Protein AF-A0A520RWW6-F1 (afdb_monomer_lite)

Radius of gyration: 14.51 Å; chains: 1; bounding box: 35×27×34 Å

Sequence (65 aa):
MKIPKRIQPLIDDGLVDEVLRQLMSGKEATVFMVRCGTQIRCAKVYKDVHKRSFKQAAQYQEGRK

Structure (mmCIF, N/CA/C/O backbone):
data_AF-A0A520RWW6-F1
#
_entry.id   AF-A0A520RWW6-F1
#
loop_
_atom_site.group_PDB
_atom_site.id
_atom_site.type_symbol
_atom_site.label_atom_id
_atom_site.label_alt_id
_atom_site.label_comp_id
_atom_site.label_asym_id
_atom_site.label_entity_id
_atom_site.label_seq_id
_atom_site.pdbx_PDB_ins_code
_atom_site.Cartn_x
_atom_site.Cartn_y
_atom_site.Cartn_z
_atom_site.occupancy
_atom_site.B_iso_or_equiv
_atom_site.auth_seq_id
_atom_site.auth_comp_id
_atom_site.auth_asym_id
_atom_site.auth_atom_id
_atom_site.pdbx_PDB_model_num
ATOM 1 N N . MET A 1 1 ? -9.200 11.756 1.330 1.00 67.56 1 MET A N 1
ATOM 2 C CA . MET A 1 1 ? -8.287 11.906 0.166 1.00 67.56 1 MET A CA 1
ATOM 3 C C . MET A 1 1 ? -8.755 10.975 -0.945 1.00 67.56 1 MET A C 1
ATOM 5 O O . MET A 1 1 ? -9.374 9.970 -0.625 1.00 67.56 1 MET A O 1
ATOM 9 N N . LYS A 1 2 ? -8.490 11.261 -2.227 1.00 83.25 2 LYS A N 1
ATOM 10 C CA . LYS A 1 2 ? -8.849 10.318 -3.299 1.00 83.25 2 LYS A CA 1
ATOM 11 C C . LYS A 1 2 ? -7.972 9.068 -3.188 1.00 83.25 2 LYS A C 1
ATOM 13 O O . LYS A 1 2 ? -6.754 9.168 -3.330 1.00 83.25 2 LYS A O 1
ATOM 18 N N . ILE A 1 3 ? -8.587 7.917 -2.926 1.00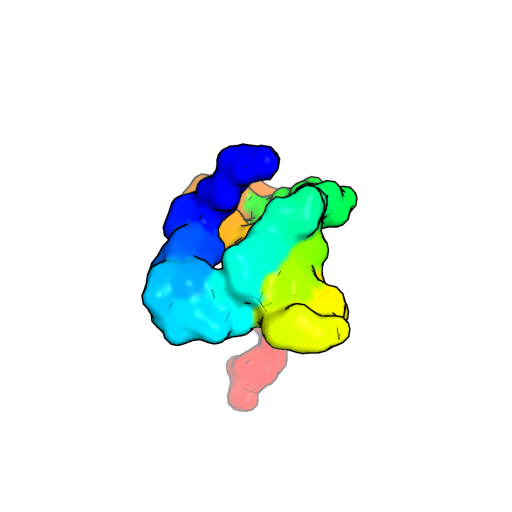 88.31 3 ILE A N 1
ATOM 19 C CA . ILE A 1 3 ? -7.885 6.637 -2.809 1.00 88.31 3 ILE A CA 1
ATOM 20 C C . ILE A 1 3 ? -7.264 6.299 -4.175 1.00 88.31 3 ILE A C 1
ATOM 22 O O . ILE A 1 3 ? -7.943 6.393 -5.206 1.00 88.31 3 ILE A O 1
ATOM 26 N N . PRO A 1 4 ? -5.967 5.946 -4.242 1.00 89.88 4 PRO A N 1
ATOM 27 C CA . PRO A 1 4 ? -5.356 5.506 -5.487 1.00 89.88 4 PRO A CA 1
ATOM 28 C C . PRO A 1 4 ? -6.079 4.269 -6.027 1.00 89.88 4 PRO A C 1
ATOM 30 O O . PRO A 1 4 ? -6.252 3.295 -5.302 1.00 89.88 4 PRO A O 1
ATOM 33 N N . LYS A 1 5 ? -6.418 4.257 -7.323 1.00 93.00 5 LYS A N 1
ATOM 34 C CA . LYS A 1 5 ? -7.141 3.139 -7.969 1.00 93.00 5 LYS A CA 1
ATOM 35 C C . LYS A 1 5 ? -6.515 1.760 -7.721 1.00 93.00 5 LYS A C 1
ATOM 37 O O . LYS A 1 5 ? -7.223 0.771 -7.706 1.00 93.00 5 LYS A O 1
ATOM 42 N N . ARG A 1 6 ? -5.190 1.697 -7.544 1.00 93.06 6 ARG A N 1
ATOM 43 C CA . ARG A 1 6 ? -4.451 0.451 -7.274 1.00 93.06 6 ARG A CA 1
ATOM 44 C C . ARG A 1 6 ? -4.568 -0.044 -5.828 1.00 93.06 6 ARG A C 1
ATOM 46 O O . ARG A 1 6 ? -4.260 -1.199 -5.587 1.00 93.06 6 ARG A O 1
ATOM 53 N N . ILE A 1 7 ? -4.959 0.819 -4.889 1.00 95.62 7 ILE A N 1
ATOM 54 C CA . ILE A 1 7 ? -5.204 0.447 -3.489 1.00 95.62 7 ILE A CA 1
ATOM 55 C C . ILE A 1 7 ? -6.670 0.048 -3.287 1.00 95.62 7 ILE A C 1
ATOM 57 O O . ILE A 1 7 ? -6.928 -0.786 -2.435 1.00 95.62 7 ILE A O 1
ATOM 61 N N . GLN A 1 8 ? -7.604 0.580 -4.086 1.00 95.81 8 GLN A N 1
ATOM 62 C CA . GLN A 1 8 ? -9.040 0.312 -3.928 1.00 95.81 8 GLN A CA 1
ATOM 63 C C . GLN A 1 8 ? -9.390 -1.185 -3.798 1.00 95.81 8 GLN A C 1
ATOM 65 O O . GLN A 1 8 ? -10.042 -1.512 -2.816 1.00 95.81 8 GLN A O 1
ATOM 70 N N . PRO A 1 9 ? -8.887 -2.106 -4.648 1.00 97.00 9 PRO A N 1
ATOM 71 C CA . PRO A 1 9 ? -9.202 -3.529 -4.494 1.00 97.00 9 PRO A CA 1
ATOM 72 C C . PRO A 1 9 ? -8.731 -4.112 -3.156 1.00 97.00 9 PRO A C 1
ATOM 74 O O . PRO A 1 9 ? -9.400 -4.950 -2.579 1.00 97.00 9 PRO A O 1
ATOM 77 N N . LEU A 1 10 ? -7.609 -3.622 -2.614 1.00 96.69 10 LEU A N 1
ATOM 78 C CA . LEU A 1 10 ? -7.106 -4.065 -1.308 1.00 96.69 10 LEU A CA 1
ATOM 79 C C . LEU A 1 10 ? -7.988 -3.581 -0.153 1.00 96.69 10 LEU A C 1
ATOM 81 O O . LEU A 1 10 ? -7.959 -4.180 0.918 1.00 96.69 10 LEU A O 1
ATOM 85 N N . ILE A 1 11 ? -8.720 -2.484 -0.357 1.00 96.12 11 ILE A N 1
ATOM 86 C CA . ILE A 1 11 ? -9.716 -2.001 0.599 1.00 96.12 11 ILE A CA 1
ATOM 87 C C . ILE A 1 11 ? -10.989 -2.823 0.485 1.00 96.12 11 ILE A C 1
ATOM 89 O O . ILE A 1 11 ? -11.517 -3.263 1.501 1.00 96.12 11 ILE A O 1
ATOM 93 N N . ASP A 1 12 ? -11.435 -3.079 -0.743 1.00 97.31 12 ASP A N 1
ATOM 94 C CA . ASP A 1 12 ? -12.618 -3.894 -1.009 1.00 97.31 12 ASP A CA 1
ATOM 95 C C . ASP A 1 12 ? -12.442 -5.329 -0.456 1.00 97.31 12 ASP A C 1
ATOM 97 O O . ASP A 1 12 ? -13.382 -5.891 0.102 1.00 97.31 12 ASP A O 1
ATOM 101 N N . ASP A 1 13 ? -11.219 -5.872 -0.509 1.00 97.06 13 ASP A N 1
ATOM 102 C CA . ASP A 1 13 ? -10.841 -7.180 0.053 1.00 97.06 13 ASP A CA 1
ATOM 103 C C . ASP A 1 13 ? -10.561 -7.154 1.576 1.00 97.06 13 ASP A C 1
ATOM 105 O O . ASP A 1 13 ? -10.250 -8.188 2.171 1.00 97.06 13 ASP A O 1
ATOM 109 N N . GLY A 1 14 ? -10.615 -5.985 2.229 1.00 96.25 14 GLY A N 1
ATOM 110 C CA . GLY A 1 14 ? -10.370 -5.834 3.672 1.00 96.25 14 GLY A CA 1
ATOM 111 C C . GLY A 1 14 ? -8.906 -5.984 4.116 1.00 96.25 14 GLY A C 1
ATOM 112 O O . GLY A 1 14 ? -8.627 -6.122 5.306 1.00 96.25 14 GLY A O 1
ATOM 113 N N . LEU A 1 15 ? -7.944 -5.957 3.187 1.00 96.62 15 LEU A N 1
ATOM 114 C CA . LEU A 1 15 ? -6.505 -6.011 3.493 1.00 96.62 15 LEU A CA 1
ATOM 115 C C . LEU A 1 15 ? -5.956 -4.658 3.978 1.00 96.62 15 LEU A C 1
ATOM 117 O O . LEU A 1 15 ? -4.944 -4.598 4.684 1.00 96.62 15 LEU A O 1
ATOM 121 N N . VAL A 1 16 ? -6.596 -3.567 3.561 1.00 97.56 16 VAL A N 1
ATOM 122 C CA . VAL A 1 16 ? -6.291 -2.184 3.938 1.00 97.56 16 VAL A CA 1
ATOM 123 C C . VAL A 1 16 ? -7.597 -1.511 4.341 1.00 97.56 16 VAL A C 1
ATOM 125 O O . VAL A 1 16 ? -8.549 -1.554 3.581 1.00 97.56 16 VAL A O 1
ATOM 128 N N . ASP A 1 17 ? -7.656 -0.831 5.480 1.00 97.38 17 ASP A N 1
ATOM 129 C CA . ASP A 1 17 ? -8.896 -0.158 5.893 1.00 97.38 17 ASP A CA 1
ATOM 130 C C . ASP A 1 17 ? -9.034 1.210 5.218 1.00 97.38 17 ASP A C 1
ATOM 132 O O . ASP A 1 17 ? -10.089 1.584 4.713 1.00 97.38 17 ASP A O 1
ATOM 136 N N . GLU A 1 18 ? -7.949 1.990 5.209 1.00 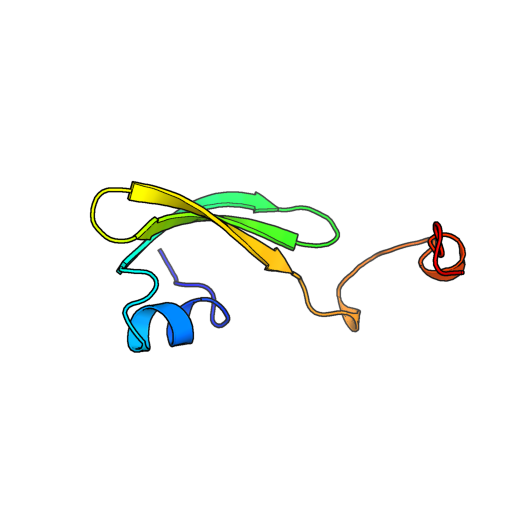96.31 18 GLU A N 1
ATOM 137 C CA . GLU A 1 18 ? -7.957 3.347 4.668 1.00 96.31 18 GLU A CA 1
ATOM 138 C C . GLU A 1 18 ? -6.565 3.844 4.258 1.00 96.31 18 GLU A C 1
ATOM 140 O O . GLU A 1 18 ? -5.521 3.399 4.751 1.00 96.31 18 GLU A O 1
ATOM 145 N N . VAL A 1 19 ? -6.556 4.843 3.370 1.00 96.94 19 VAL A N 1
ATOM 146 C CA . VAL A 1 19 ? -5.362 5.616 3.011 1.00 96.94 19 VAL A CA 1
ATOM 147 C C . VAL A 1 19 ? -5.352 6.921 3.799 1.00 96.94 19 VAL A C 1
ATOM 149 O O . VAL A 1 19 ? -6.134 7.828 3.517 1.00 96.94 19 VAL A O 1
ATOM 152 N N . LEU A 1 20 ? -4.406 7.043 4.729 1.00 96.69 20 LEU A N 1
ATOM 153 C CA . LEU A 1 20 ? -4.284 8.199 5.616 1.00 96.69 20 LEU A CA 1
ATOM 154 C C . LEU A 1 20 ? -3.706 9.408 4.875 1.00 96.69 20 LEU A C 1
ATOM 156 O O . LEU A 1 20 ? -4.312 10.478 4.825 1.00 96.69 20 LEU A O 1
ATOM 160 N N . ARG A 1 21 ? -2.515 9.249 4.279 1.00 95.44 21 ARG A N 1
ATOM 161 C CA . ARG A 1 21 ? -1.865 10.314 3.498 1.00 95.44 21 ARG A CA 1
ATOM 162 C C . ARG A 1 21 ? -0.834 9.794 2.502 1.00 95.44 21 ARG A C 1
ATOM 164 O O . ARG A 1 21 ? -0.265 8.723 2.689 1.00 95.44 21 ARG A O 1
ATOM 171 N N . GLN A 1 22 ? -0.539 10.586 1.475 1.00 96.12 22 GLN A N 1
ATOM 172 C CA . GLN A 1 22 ? 0.644 10.378 0.642 1.00 96.12 22 GLN A CA 1
ATOM 173 C C . GLN A 1 22 ? 1.874 10.868 1.414 1.00 96.12 22 GLN A C 1
ATOM 175 O O . GLN A 1 22 ? 1.845 11.964 1.966 1.00 96.12 22 GLN A O 1
ATOM 180 N N . LEU A 1 23 ? 2.940 10.069 1.447 1.00 95.62 23 LEU A N 1
ATOM 181 C CA . LEU A 1 23 ? 4.207 10.455 2.074 1.00 95.62 23 LEU A CA 1
ATOM 182 C C . LEU A 1 23 ? 5.148 11.098 1.055 1.00 95.62 23 LEU A C 1
ATOM 184 O O . LEU A 1 23 ? 5.596 12.222 1.241 1.00 95.62 23 LEU A O 1
ATOM 188 N N . MET A 1 24 ? 5.434 10.390 -0.040 1.00 94.38 24 MET A N 1
ATOM 189 C CA . MET A 1 24 ? 6.369 10.842 -1.072 1.00 94.38 24 MET A CA 1
ATOM 190 C C . MET A 1 24 ? 6.034 10.237 -2.437 1.00 94.38 24 MET A C 1
ATOM 192 O O . MET A 1 24 ? 5.458 9.151 -2.527 1.00 94.38 24 MET A O 1
ATOM 196 N N . SER A 1 25 ? 6.417 10.929 -3.511 1.00 92.50 25 SER A N 1
ATOM 197 C CA . SER A 1 25 ? 6.260 10.461 -4.891 1.00 92.50 25 SER A CA 1
ATOM 198 C C . SER A 1 25 ? 7.606 10.522 -5.601 1.00 92.50 25 SER A C 1
ATOM 200 O O . SER A 1 25 ? 8.203 11.587 -5.710 1.00 92.50 25 SER A O 1
ATOM 202 N N . GLY A 1 26 ? 8.088 9.374 -6.068 1.00 88.56 26 GLY A N 1
ATOM 203 C CA . GLY A 1 26 ? 9.347 9.246 -6.794 1.00 88.56 26 GLY A CA 1
ATOM 204 C C . GLY A 1 26 ? 9.144 8.937 -8.277 1.00 88.56 26 GLY A C 1
ATOM 205 O O . GLY A 1 26 ? 8.021 8.924 -8.793 1.00 88.56 26 GLY A O 1
ATOM 206 N N . LYS A 1 27 ? 10.247 8.645 -8.974 1.00 84.06 27 LYS A N 1
ATOM 207 C CA . LYS A 1 27 ? 10.233 8.243 -10.393 1.00 84.06 27 LYS A CA 1
ATOM 208 C C . LYS A 1 27 ? 9.520 6.904 -10.617 1.00 84.06 27 LYS A C 1
ATOM 210 O O . LYS A 1 27 ? 8.825 6.744 -11.614 1.00 84.06 27 LYS A O 1
ATOM 215 N N . GLU A 1 28 ? 9.657 5.967 -9.680 1.00 88.19 28 GLU A N 1
ATOM 216 C CA . GLU A 1 28 ? 9.126 4.602 -9.822 1.00 88.19 28 GLU A CA 1
ATOM 217 C C . GLU A 1 28 ? 7.777 4.386 -9.168 1.00 88.19 28 GLU A C 1
ATOM 219 O O . GLU A 1 28 ? 6.971 3.599 -9.656 1.00 88.19 28 GLU A O 1
ATOM 224 N N . ALA A 1 29 ? 7.564 5.015 -8.019 1.00 93.12 29 ALA A N 1
ATOM 225 C CA . ALA A 1 29 ? 6.482 4.669 -7.121 1.00 93.12 29 ALA A CA 1
ATOM 226 C C . ALA A 1 29 ? 6.072 5.870 -6.279 1.00 93.12 29 ALA A C 1
ATOM 228 O O . ALA A 1 29 ? 6.835 6.820 -6.087 1.00 93.12 29 ALA A O 1
ATOM 229 N N . THR A 1 30 ? 4.862 5.792 -5.751 1.00 94.88 30 THR A N 1
ATOM 230 C CA . THR A 1 30 ? 4.339 6.706 -4.744 1.00 94.88 30 THR A CA 1
ATOM 231 C C . THR A 1 30 ? 4.081 5.910 -3.474 1.00 94.88 30 THR A C 1
ATOM 233 O O . THR A 1 30 ? 3.519 4.817 -3.529 1.00 94.88 30 THR A O 1
ATOM 236 N N . VAL A 1 31 ? 4.534 6.438 -2.339 1.00 96.81 31 VAL A N 1
ATOM 237 C CA . VAL A 1 31 ? 4.376 5.800 -1.032 1.00 96.81 31 VAL A CA 1
ATOM 238 C C . VAL A 1 31 ? 3.241 6.479 -0.281 1.00 96.81 31 VAL A C 1
ATOM 240 O O . VAL A 1 31 ? 3.220 7.705 -0.139 1.00 96.81 31 VAL A O 1
ATOM 243 N N . PHE A 1 32 ? 2.316 5.669 0.217 1.00 97.25 32 PHE A N 1
ATOM 244 C CA . PHE A 1 32 ? 1.189 6.092 1.037 1.00 97.25 32 PHE A CA 1
ATOM 245 C C . PHE A 1 32 ? 1.301 5.495 2.432 1.00 97.25 32 PHE A C 1
ATOM 247 O O . PHE A 1 32 ? 1.788 4.381 2.600 1.00 97.25 32 PHE A O 1
ATOM 254 N N . MET A 1 33 ? 0.818 6.231 3.420 1.00 97.62 33 MET A N 1
ATOM 255 C CA . MET A 1 33 ? 0.580 5.730 4.764 1.00 97.62 33 MET A CA 1
ATOM 256 C C . MET A 1 33 ? -0.848 5.186 4.818 1.00 97.62 33 MET A C 1
ATOM 258 O O . MET A 1 33 ? -1.786 5.906 4.462 1.00 97.62 33 MET A O 1
ATOM 262 N N . VAL A 1 34 ? -1.004 3.931 5.225 1.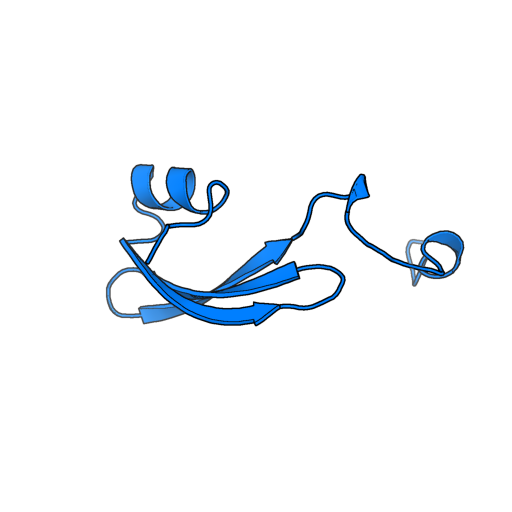00 97.81 34 VAL A N 1
ATOM 263 C CA . VAL A 1 34 ? -2.281 3.206 5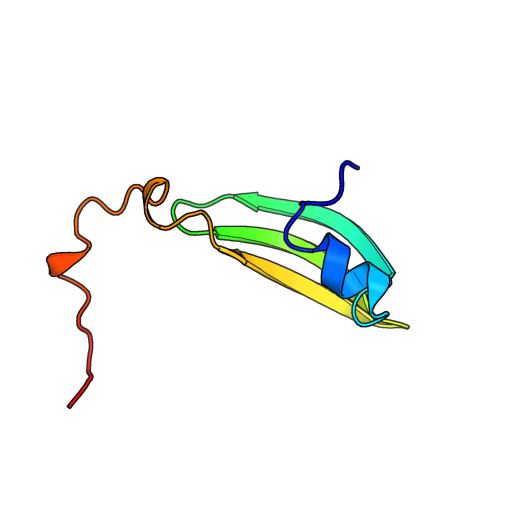.240 1.00 97.81 34 VAL A CA 1
ATOM 264 C C . VAL A 1 34 ? -2.531 2.567 6.602 1.00 97.81 34 VAL A C 1
ATOM 266 O O . VAL A 1 34 ? -1.580 2.317 7.348 1.00 97.81 34 VAL A O 1
ATOM 269 N N . ARG A 1 35 ? -3.799 2.301 6.917 1.00 97.94 35 ARG A N 1
ATOM 270 C CA . ARG A 1 35 ? -4.210 1.537 8.100 1.00 97.94 35 ARG A CA 1
ATOM 271 C C . ARG A 1 35 ? -4.556 0.100 7.706 1.00 97.94 35 ARG A C 1
ATOM 273 O O . ARG A 1 35 ? -5.205 -0.104 6.685 1.00 97.94 35 ARG A O 1
ATOM 280 N N . CYS A 1 36 ? -4.089 -0.857 8.501 1.00 97.44 36 CYS A N 1
ATOM 281 C CA . CYS A 1 36 ? -4.427 -2.277 8.411 1.00 97.44 36 CYS A CA 1
ATOM 282 C C . CYS A 1 36 ? -4.721 -2.788 9.832 1.00 97.44 36 CYS A C 1
ATOM 284 O O . CYS A 1 36 ? -3.795 -3.063 10.606 1.00 97.44 36 CYS A O 1
ATOM 286 N N . GLY A 1 37 ? -5.996 -2.860 10.200 1.00 96.31 37 GLY A N 1
ATOM 287 C CA . GLY A 1 37 ? -6.463 -3.050 11.564 1.00 96.31 37 GLY A CA 1
ATOM 288 C C . GLY A 1 37 ? -5.884 -1.996 12.513 1.00 96.31 37 GLY A C 1
ATOM 289 O O . GLY A 1 37 ? -6.060 -0.786 12.359 1.00 96.31 37 GLY A O 1
ATOM 290 N N . THR A 1 38 ? -5.141 -2.459 13.515 1.00 96.94 38 THR A N 1
ATOM 291 C CA . THR A 1 38 ? -4.507 -1.597 14.524 1.00 96.94 38 THR A CA 1
ATOM 292 C C . THR A 1 38 ? -3.162 -1.023 14.082 1.00 96.94 38 THR A C 1
ATOM 294 O O . THR A 1 38 ? -2.590 -0.191 14.785 1.00 96.94 38 THR A O 1
ATOM 297 N N . GLN A 1 39 ? -2.639 -1.444 12.928 1.00 98.00 39 GLN A N 1
ATOM 298 C CA . GLN A 1 39 ? -1.301 -1.077 12.480 1.00 98.00 39 GLN A CA 1
ATOM 299 C C . GLN A 1 39 ? -1.336 -0.011 11.390 1.00 98.00 39 GLN A C 1
ATOM 301 O O . GLN A 1 39 ? -2.157 -0.047 10.474 1.00 98.00 39 GLN A O 1
ATOM 306 N N . ILE A 1 40 ? -0.372 0.907 11.453 1.00 97.81 40 ILE A N 1
ATOM 307 C CA . ILE A 1 40 ? -0.077 1.838 10.365 1.00 97.81 40 ILE A CA 1
ATOM 308 C C . ILE A 1 40 ? 1.092 1.273 9.560 1.00 97.81 40 ILE A C 1
ATOM 310 O O . ILE A 1 40 ? 2.126 0.912 10.120 1.00 97.81 40 ILE A O 1
ATOM 314 N N . ARG A 1 41 ? 0.924 1.190 8.239 1.00 97.69 41 ARG A N 1
ATOM 315 C CA . ARG A 1 41 ? 1.899 0.610 7.306 1.00 97.69 41 ARG A CA 1
ATOM 316 C C . ARG A 1 41 ? 2.136 1.532 6.113 1.00 97.69 41 ARG A C 1
ATOM 318 O O . ARG A 1 41 ? 1.369 2.460 5.853 1.00 97.69 41 ARG A O 1
ATOM 325 N N . CYS A 1 42 ? 3.200 1.258 5.364 1.00 97.44 42 CYS A N 1
ATOM 326 C CA . CYS A 1 42 ? 3.484 1.931 4.101 1.00 97.44 42 CYS A CA 1
ATOM 327 C C . CYS A 1 42 ? 3.016 1.079 2.917 1.00 97.44 42 CYS A C 1
ATOM 329 O O . CYS A 1 42 ? 3.425 -0.071 2.777 1.00 97.44 42 CYS A O 1
ATOM 331 N N . ALA A 1 43 ? 2.231 1.670 2.018 1.00 97.12 43 ALA A N 1
ATOM 332 C CA . ALA A 1 43 ? 1.884 1.089 0.727 1.00 97.12 43 ALA A CA 1
ATOM 333 C C . ALA A 1 43 ? 2.732 1.738 -0.378 1.00 97.12 43 ALA A C 1
ATOM 335 O O . ALA A 1 43 ? 2.566 2.921 -0.688 1.00 97.12 43 ALA A O 1
ATOM 336 N N . LYS A 1 44 ? 3.649 0.971 -0.983 1.00 96.69 44 LYS A N 1
ATOM 337 C CA . LYS A 1 44 ? 4.456 1.409 -2.135 1.00 96.69 44 LYS A CA 1
ATOM 338 C C . LYS A 1 44 ? 3.733 1.050 -3.432 1.00 96.69 44 LYS A C 1
ATOM 340 O O . LYS A 1 44 ? 3.736 -0.099 -3.861 1.00 96.69 44 LYS A O 1
ATOM 345 N N . VAL A 1 45 ? 3.136 2.046 -4.078 1.00 94.19 45 VAL A N 1
ATOM 346 C CA . VAL A 1 45 ? 2.399 1.864 -5.332 1.00 94.19 45 VAL A CA 1
ATOM 347 C C . VAL A 1 45 ? 3.297 2.229 -6.501 1.00 94.19 45 VAL A C 1
ATOM 349 O O . VAL A 1 45 ? 3.596 3.403 -6.726 1.00 94.19 45 VAL A O 1
ATOM 352 N N . TYR A 1 46 ? 3.719 1.228 -7.266 1.00 91.88 46 TYR A N 1
ATOM 353 C CA . TYR A 1 46 ? 4.493 1.457 -8.479 1.00 91.88 46 TYR A CA 1
ATOM 354 C C . TYR A 1 46 ? 3.667 2.174 -9.553 1.00 91.88 46 TYR A C 1
ATOM 356 O O . TYR A 1 46 ? 2.502 1.853 -9.802 1.00 91.88 46 TYR A O 1
ATOM 364 N N . LYS A 1 47 ? 4.300 3.138 -10.221 1.00 86.88 47 LYS A N 1
ATOM 365 C CA . LYS A 1 47 ? 3.769 3.811 -11.405 1.00 86.88 47 LYS A CA 1
ATOM 366 C C . LYS A 1 47 ? 3.747 2.838 -12.582 1.00 86.88 47 LYS A C 1
ATOM 368 O O . LYS A 1 47 ? 4.477 1.840 -12.602 1.00 86.88 47 LYS A O 1
ATOM 373 N N . ASP A 1 48 ? 2.891 3.140 -13.551 1.00 82.06 48 ASP A N 1
ATOM 374 C CA . ASP A 1 48 ? 2.825 2.409 -14.816 1.00 82.06 48 ASP A CA 1
ATOM 375 C C . ASP A 1 48 ? 4.214 2.335 -15.455 1.00 82.06 48 ASP A C 1
ATOM 377 O O . ASP A 1 48 ? 4.945 3.324 -15.413 1.00 82.06 48 ASP A O 1
ATOM 381 N N . VAL A 1 49 ? 4.577 1.187 -16.023 1.00 72.25 49 VA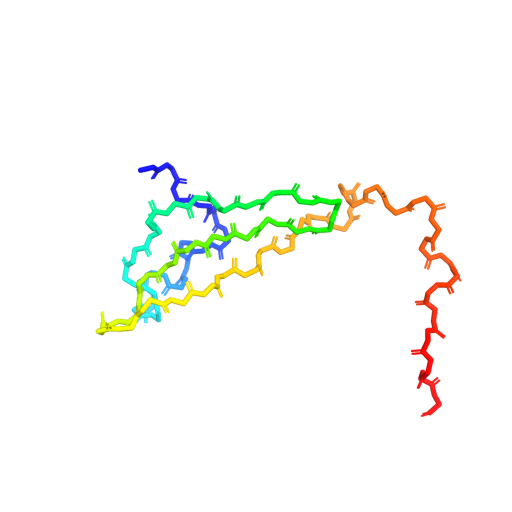L A N 1
ATOM 382 C CA . VAL A 1 49 ? 5.908 0.940 -16.593 1.00 72.25 49 VAL A CA 1
ATOM 383 C C . VAL A 1 49 ? 6.230 1.988 -17.661 1.00 72.25 49 VAL A C 1
ATOM 385 O O . VAL A 1 49 ? 7.326 2.539 -17.655 1.00 72.25 49 VAL A O 1
ATOM 388 N N . HIS A 1 50 ? 5.240 2.381 -18.470 1.00 67.00 50 HIS A N 1
ATOM 389 C CA . HIS A 1 50 ? 5.384 3.428 -19.491 1.00 67.00 50 HIS A CA 1
ATOM 390 C C . HIS A 1 50 ? 5.502 4.853 -18.924 1.00 67.00 50 HIS A C 1
ATOM 392 O O . HIS A 1 50 ? 5.913 5.771 -19.626 1.00 67.00 50 HIS A O 1
ATOM 398 N N . LYS A 1 51 ? 5.139 5.061 -17.652 1.00 61.62 51 LYS A N 1
ATOM 399 C CA . LYS A 1 51 ? 5.241 6.350 -16.943 1.00 61.62 51 LYS A CA 1
ATOM 400 C C . LYS A 1 51 ? 6.430 6.403 -15.981 1.00 61.62 51 LYS A C 1
ATOM 402 O O . LYS A 1 51 ? 6.620 7.414 -15.304 1.00 61.62 51 LYS A O 1
ATOM 407 N N . ARG A 1 52 ? 7.235 5.338 -15.903 1.00 60.66 52 ARG A N 1
ATOM 408 C CA . ARG A 1 52 ? 8.506 5.345 -15.174 1.00 60.66 52 ARG A CA 1
ATOM 409 C C . ARG A 1 52 ? 9.541 6.009 -16.068 1.00 60.66 52 ARG A C 1
ATOM 411 O O . ARG A 1 52 ? 10.026 5.411 -17.019 1.00 60.66 52 ARG A O 1
ATOM 418 N N . SER A 1 53 ? 9.914 7.246 -15.758 1.00 56.12 53 SER A N 1
ATOM 419 C CA . SER A 1 53 ? 11.047 7.900 -16.418 1.00 56.12 53 SER A CA 1
ATOM 420 C C . SER A 1 53 ? 12.363 7.348 -15.848 1.00 56.12 53 SER A C 1
ATOM 422 O O . SER A 1 53 ? 13.086 8.035 -15.119 1.00 56.12 53 SER A O 1
ATOM 424 N N . PHE A 1 54 ? 12.650 6.076 -16.121 1.00 56.75 54 PHE A N 1
ATOM 425 C CA . PHE A 1 54 ? 13.977 5.508 -15.925 1.00 56.75 54 PHE A CA 1
ATOM 426 C C . PHE A 1 54 ? 14.800 5.837 -17.161 1.00 56.75 54 PHE A C 1
ATOM 428 O O . PHE A 1 54 ? 14.669 5.187 -18.191 1.00 56.75 54 PHE A O 1
ATOM 435 N N . LYS A 1 55 ? 15.656 6.860 -17.068 1.00 57.22 55 LYS A N 1
ATOM 436 C CA . LYS A 1 55 ? 16.587 7.199 -18.155 1.00 57.22 55 LYS A CA 1
ATOM 437 C C . LYS A 1 55 ? 17.580 6.058 -18.473 1.00 57.22 55 LYS A C 1
ATOM 439 O O . LYS A 1 55 ? 18.242 6.138 -19.495 1.00 57.22 55 LYS A O 1
ATOM 444 N N . GLN A 1 56 ? 17.678 5.011 -17.640 1.00 55.78 56 GLN A N 1
ATOM 445 C CA . GLN A 1 56 ? 18.631 3.900 -17.787 1.00 55.78 56 GLN A CA 1
ATOM 446 C C . GLN A 1 56 ? 18.038 2.533 -17.385 1.00 55.78 56 GLN A C 1
ATOM 448 O O . GLN A 1 56 ? 18.631 1.786 -16.614 1.00 55.78 56 GLN A O 1
ATOM 453 N N . ALA A 1 57 ? 16.855 2.176 -17.897 1.00 54.59 57 ALA A N 1
ATOM 454 C CA . ALA A 1 57 ? 16.261 0.855 -17.631 1.00 54.59 57 ALA A CA 1
ATOM 455 C C . ALA A 1 57 ? 17.146 -0.324 -18.102 1.00 54.59 57 ALA A C 1
ATOM 457 O O . ALA A 1 57 ? 17.072 -1.408 -17.535 1.00 54.59 57 ALA A O 1
ATOM 458 N N . ALA A 1 58 ? 18.010 -0.106 -19.102 1.00 56.28 58 ALA A N 1
ATOM 459 C CA . ALA A 1 58 ? 18.900 -1.132 -19.650 1.00 56.28 58 ALA A CA 1
ATOM 460 C C . ALA A 1 58 ? 20.124 -1.461 -18.766 1.00 56.28 58 ALA A C 1
ATOM 462 O O . ALA A 1 58 ? 20.732 -2.505 -18.965 1.00 56.28 58 ALA A O 1
AT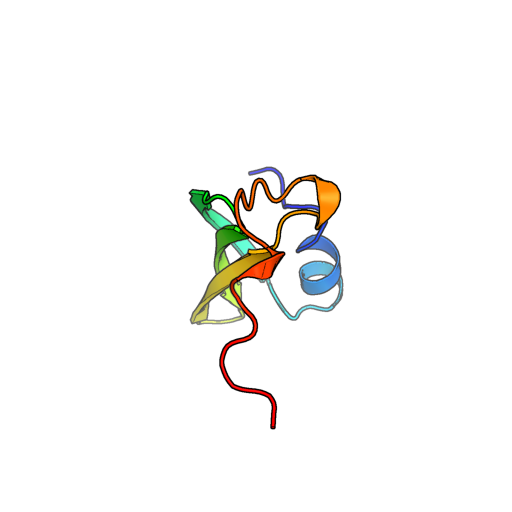OM 463 N N . GLN A 1 59 ? 20.492 -0.605 -17.801 1.00 52.94 59 GLN A N 1
ATOM 464 C CA . GLN A 1 59 ? 21.681 -0.807 -16.952 1.00 52.94 59 GLN A CA 1
ATOM 465 C C . GLN A 1 59 ? 21.382 -1.454 -15.594 1.00 52.94 59 GLN A C 1
ATOM 467 O O . GLN A 1 59 ? 22.312 -1.817 -14.883 1.00 52.94 59 GLN A O 1
ATOM 472 N N . TYR A 1 60 ? 20.110 -1.646 -15.237 1.00 50.12 60 TYR A N 1
ATOM 473 C CA . TYR A 1 60 ? 19.725 -2.275 -13.972 1.00 50.12 60 TYR A CA 1
ATOM 474 C C . TYR A 1 60 ? 19.258 -3.722 -14.196 1.00 50.12 60 TYR A C 1
ATOM 476 O O . TYR A 1 60 ? 18.103 -4.075 -13.970 1.00 50.12 60 TYR A O 1
ATOM 484 N N . GLN A 1 61 ? 20.173 -4.569 -14.672 1.00 52.12 61 GLN A N 1
ATOM 485 C CA . GLN A 1 61 ? 20.116 -6.016 -14.442 1.00 52.12 61 GLN A CA 1
ATOM 486 C C . GLN A 1 61 ? 21.129 -6.365 -13.346 1.00 52.12 61 GLN A C 1
ATOM 488 O O . GLN A 1 61 ? 22.126 -7.036 -13.596 1.00 52.12 61 GLN A O 1
ATOM 493 N N . GLU A 1 62 ? 20.923 -5.880 -12.122 1.00 47.75 62 GLU A N 1
ATOM 494 C CA . GLU A 1 62 ? 21.730 -6.376 -11.006 1.00 47.75 62 GLU A CA 1
ATOM 495 C C . GLU A 1 62 ? 21.273 -7.799 -10.645 1.00 47.75 62 GLU A C 1
ATOM 497 O O . GLU A 1 62 ? 20.200 -8.012 -10.082 1.00 47.75 62 GLU A O 1
ATOM 502 N N . GLY A 1 63 ? 22.103 -8.786 -10.992 1.00 55.47 63 GLY A N 1
ATOM 503 C CA . GLY A 1 63 ? 22.254 -10.002 -10.191 1.00 55.47 63 GLY A CA 1
ATOM 504 C C . GLY A 1 63 ? 21.317 -11.186 -10.443 1.00 55.47 63 GLY A C 1
ATOM 505 O O . GLY A 1 63 ? 21.308 -12.086 -9.611 1.00 55.47 63 GLY A O 1
ATOM 506 N N . ARG A 1 64 ? 20.574 -11.272 -11.556 1.00 45.84 64 ARG A N 1
ATOM 507 C CA . ARG A 1 64 ? 19.991 -12.570 -11.963 1.00 45.84 64 ARG A CA 1
ATOM 508 C C . ARG A 1 64 ? 21.009 -13.387 -12.762 1.00 45.84 64 ARG A C 1
ATOM 510 O O . ARG A 1 64 ? 21.046 -13.305 -13.988 1.00 45.84 64 ARG A O 1
ATOM 517 N N . LYS A 1 65 ? 21.817 -14.166 -12.044 1.00 46.16 65 LYS A N 1
ATOM 518 C CA . LYS A 1 65 ? 22.206 -15.512 -12.475 1.00 46.16 65 LYS A CA 1
ATOM 519 C C . LYS A 1 65 ? 21.461 -16.514 -11.609 1.00 46.16 65 LYS A C 1
ATOM 521 O O . LYS A 1 65 ? 21.309 -16.216 -10.405 1.00 46.16 65 LYS A O 1
#

Foldseek 3Di:
DPDPPVCVVCCVVLQFVDFDAWDDDDLFWTWTWTDRPPDIDIDTGTDDPVSRPPVCPPPPPPDDD

Organism: NCBI:txid2510334

Secondary structure (DSSP, 8-state):
-PPPTTTHHHHHTTS--EEEEEEEE-SSEEEEEEEETTEEEEEEEEPPGGG---TTGGG---S--

pLDDT: mean 83.97, std 17.77, range [45.84, 98.0]